Protein AF-A0A920FPD0-F1 (afdb_monomer)

Radius of gyration: 40.27 Å; Cα contacts (8 Å, |Δi|>4): 110; chains: 1; bounding box: 68×20×127 Å

Foldseek 3Di:
DPDWDWDQQDPDPPRIDTDDFDDLDQQRALADDDAPVPDGGSVRQDDPDPRSVVSNVSSVVRRVVSVVVRVVSVVCCCVVGVVVSVVVVVVVVVVVVVVVVVVVVVVVVVVVVVVVVVVVVVVVVVVVVVVVVVVVVVVVVVVD

Solvent-accessible surface area (backbone atoms only — not comparable to full-atom values): 8098 Å² total; per-residue (Å²): 139,62,70,67,50,77,43,80,65,60,98,50,98,78,43,62,48,76,50,67,57,80,73,84,47,46,74,66,23,22,59,86,56,92,57,93,73,78,51,62,20,51,64,59,58,47,72,90,41,77,67,32,34,56,46,33,48,56,24,49,53,44,29,50,52,54,51,50,52,50,50,50,54,50,50,50,46,44,56,68,45,53,50,47,38,50,52,51,50,53,52,53,49,52,53,50,52,51,52,49,49,54,51,53,51,51,53,49,51,52,50,50,52,50,51,51,50,50,52,53,51,52,55,48,50,52,53,50,51,53,52,60,60,47,56,59,56,58,50,59,59,71,76,102

Secondary structure (DSSP, 8-state):
---EEEEE-SSSTT-EEEEEPPP--GGGSSTT---SS---STTS---SSHHHHHHHHHHHHHHHHHHHHHHHHHHHHIIIIIIHHHHHHHHHHHHHHHHHHHHHHHHHHHHHHHHHHHHHHHHHHHHHHHHHHHHHHHHHHH--

Sequence (144 aa):
MQNSLEFHIGHNVHHRTKVSFNSVKAATLGIGIPNQSDFSSLADISVMDGQKAMDSMQIIDRAIEEVAANRGRMGAFQKNTLESNLNFLRIAHENVLSSESVIRDADMATEMANFTRNQILMDSSVAMLAQANQAPMAMLQLLQ

Mean predicted aligned error: 11.45 Å

Structure (mmCIF, N/CA/C/O backbone):
data_AF-A0A920FPD0-F1
#
_entry.id   AF-A0A920FPD0-F1
#
loop_
_atom_site.group_PDB
_atom_site.id
_atom_site.type_symbol
_atom_site.label_atom_id
_atom_site.label_alt_id
_atom_site.label_comp_id
_atom_site.label_asym_id
_atom_site.label_entity_id
_atom_site.label_seq_id
_atom_site.pdbx_PDB_ins_code
_atom_site.Cartn_x
_atom_site.Cartn_y
_atom_site.Cartn_z
_atom_site.occupancy
_atom_site.B_iso_or_equiv
_atom_site.auth_seq_id
_atom_site.auth_comp_id
_atom_site.auth_asym_id
_atom_site.auth_atom_id
_atom_site.pdbx_PDB_model_num
ATOM 1 N N . MET A 1 1 ? 2.145 -12.085 -17.330 1.00 45.81 1 MET A N 1
ATOM 2 C CA . MET A 1 1 ? 1.843 -11.261 -16.139 1.00 45.81 1 MET A CA 1
ATOM 3 C C . MET A 1 1 ? 2.374 -12.010 -14.930 1.00 45.81 1 MET A C 1
ATOM 5 O O . MET A 1 1 ? 1.888 -13.095 -14.646 1.00 45.81 1 MET A O 1
ATOM 9 N N . GLN A 1 2 ? 3.473 -11.538 -14.346 1.00 48.62 2 GLN A N 1
ATOM 10 C CA . GLN A 1 2 ? 4.311 -12.311 -13.425 1.00 48.62 2 GLN A CA 1
ATOM 11 C C . GLN A 1 2 ? 3.977 -11.900 -11.983 1.00 48.62 2 GLN A C 1
ATOM 13 O O . GLN A 1 2 ? 4.056 -10.721 -11.667 1.00 48.62 2 GLN A O 1
ATOM 18 N N . ASN A 1 3 ? 3.570 -12.867 -11.152 1.00 58.31 3 ASN A N 1
ATOM 19 C CA . ASN A 1 3 ? 3.306 -12.753 -9.708 1.00 58.31 3 ASN A CA 1
ATOM 20 C C . ASN A 1 3 ? 2.364 -11.609 -9.268 1.00 58.31 3 ASN A C 1
ATOM 22 O O . ASN A 1 3 ? 2.806 -10.519 -8.908 1.00 58.31 3 ASN A O 1
ATOM 26 N N . SER A 1 4 ? 1.049 -11.869 -9.225 1.00 69.56 4 SER A N 1
ATOM 27 C CA . SER A 1 4 ? 0.132 -10.983 -8.498 1.00 69.56 4 SER A CA 1
ATOM 28 C C . SER A 1 4 ? 0.308 -11.181 -6.994 1.00 69.56 4 SER A C 1
ATOM 30 O O . SER A 1 4 ? 0.166 -12.301 -6.503 1.00 69.56 4 SER A O 1
ATOM 32 N N . LEU A 1 5 ? 0.572 -10.103 -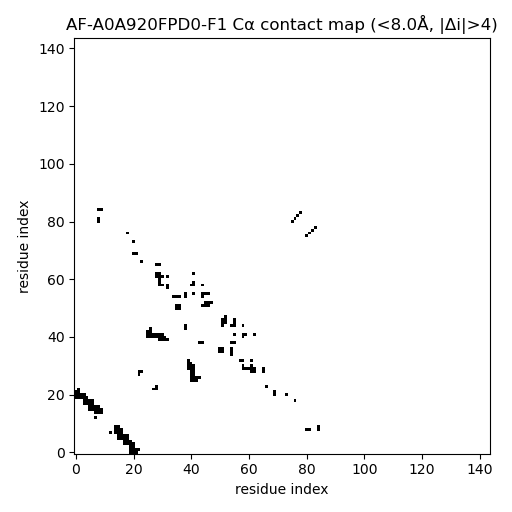6.268 1.00 73.50 5 LEU A N 1
ATOM 33 C CA . LEU A 1 5 ? 0.526 -10.091 -4.812 1.00 73.50 5 LEU A CA 1
ATOM 34 C C . LEU A 1 5 ? -0.926 -9.857 -4.384 1.00 73.50 5 LEU A C 1
ATOM 36 O O . LEU A 1 5 ? -1.579 -8.926 -4.865 1.00 73.50 5 LEU A O 1
ATOM 40 N N . GLU A 1 6 ? -1.440 -10.717 -3.508 1.00 78.31 6 GLU A N 1
ATOM 41 C CA . GLU A 1 6 ? -2.764 -10.549 -2.912 1.00 78.31 6 GLU A CA 1
ATOM 42 C C . GLU A 1 6 ? -2.632 -9.887 -1.542 1.00 78.31 6 GLU A C 1
ATOM 44 O O . GLU A 1 6 ? -1.904 -10.370 -0.677 1.00 78.31 6 GLU A O 1
ATOM 49 N N . PHE A 1 7 ? -3.363 -8.795 -1.338 1.00 74.62 7 PHE A N 1
ATOM 50 C CA . PHE A 1 7 ? -3.416 -8.082 -0.068 1.00 74.62 7 PHE A CA 1
ATOM 51 C C . PHE A 1 7 ? -4.811 -8.204 0.533 1.00 74.62 7 PHE A C 1
ATOM 53 O O . PHE A 1 7 ? -5.811 -7.996 -0.156 1.00 74.62 7 PHE A O 1
ATOM 60 N N . HIS A 1 8 ? -4.882 -8.515 1.825 1.00 75.31 8 HIS A N 1
ATOM 61 C CA . HIS A 1 8 ? -6.121 -8.447 2.591 1.00 75.31 8 HIS A CA 1
ATOM 62 C C . HIS A 1 8 ? -6.335 -7.006 3.058 1.00 75.31 8 HIS A C 1
ATOM 64 O O . HIS A 1 8 ? -5.491 -6.461 3.761 1.00 75.31 8 HIS A O 1
ATOM 70 N N . ILE A 1 9 ? -7.425 -6.376 2.624 1.00 71.00 9 ILE A N 1
ATOM 71 C CA . ILE A 1 9 ? -7.671 -4.937 2.815 1.00 71.00 9 ILE A CA 1
ATOM 72 C C . ILE A 1 9 ? -9.012 -4.681 3.504 1.00 71.00 9 ILE A C 1
ATOM 74 O O . ILE A 1 9 ? -9.703 -3.702 3.225 1.00 71.00 9 ILE A O 1
ATOM 78 N N . GLY A 1 10 ? -9.393 -5.548 4.439 1.00 69.19 10 GLY A N 1
ATOM 79 C CA . GLY A 1 10 ? -10.605 -5.369 5.227 1.00 69.19 10 GLY A CA 1
ATOM 80 C C . GLY A 1 10 ? -10.725 -6.373 6.364 1.00 69.19 10 GLY A C 1
ATOM 81 O O . GLY A 1 10 ? -9.870 -7.228 6.546 1.00 69.19 10 GLY A O 1
ATOM 82 N N . HIS A 1 11 ? -11.812 -6.255 7.122 1.00 64.19 11 HIS A N 1
ATOM 83 C CA . HIS A 1 11 ? -12.147 -7.135 8.246 1.00 64.19 11 HIS A CA 1
ATOM 84 C C . HIS A 1 11 ? -12.856 -8.434 7.810 1.00 64.19 11 HIS A C 1
ATOM 86 O O . HIS A 1 11 ? -13.066 -9.323 8.627 1.00 64.19 11 HIS A O 1
ATOM 92 N N . ASN A 1 12 ? -13.233 -8.550 6.529 1.00 66.94 12 ASN A N 1
ATOM 93 C CA . ASN A 1 12 ? -13.946 -9.704 5.977 1.00 66.94 12 ASN A CA 1
ATOM 94 C C . ASN A 1 12 ? -13.017 -10.566 5.122 1.00 66.94 12 ASN A C 1
ATOM 96 O O . ASN A 1 12 ? -12.347 -10.043 4.234 1.00 66.94 12 ASN A O 1
ATOM 100 N N . VAL A 1 13 ? -13.089 -11.894 5.292 1.00 65.94 13 VAL A N 1
ATOM 101 C CA . VAL A 1 13 ? -12.254 -12.930 4.634 1.00 65.94 13 VAL A CA 1
ATOM 102 C C . VAL A 1 13 ? -12.173 -12.799 3.101 1.00 65.94 13 VAL A C 1
ATOM 104 O O . VAL A 1 13 ? -11.185 -13.215 2.490 1.00 65.94 13 VAL A O 1
ATOM 107 N N . HIS A 1 14 ? -13.163 -12.167 2.469 1.00 70.62 14 HIS A N 1
ATOM 108 C CA . HIS A 1 14 ? -13.233 -11.982 1.018 1.00 70.62 14 HIS A CA 1
ATOM 109 C C . HIS A 1 14 ? -12.724 -10.627 0.509 1.00 70.62 14 HIS A C 1
ATOM 111 O O . HIS A 1 14 ? -12.603 -10.454 -0.702 1.00 70.62 14 HIS A O 1
ATOM 117 N N . HIS A 1 15 ? -12.386 -9.675 1.384 1.00 71.31 15 HIS A N 1
ATOM 118 C CA . HIS A 1 15 ? -11.923 -8.352 0.965 1.00 71.31 15 HIS A CA 1
ATOM 119 C C . HIS A 1 15 ? -10.421 -8.383 0.643 1.00 71.31 15 HIS A C 1
ATOM 121 O O . HIS A 1 15 ? -9.573 -7.918 1.406 1.00 71.31 15 HIS A O 1
ATOM 127 N N . ARG A 1 16 ? -10.092 -8.994 -0.497 1.00 74.75 16 ARG A N 1
ATOM 128 C CA . ARG A 1 16 ? -8.734 -9.068 -1.038 1.00 74.75 16 ARG A CA 1
ATOM 129 C C . ARG A 1 16 ? -8.618 -8.231 -2.301 1.00 74.75 16 ARG A C 1
ATOM 131 O O . ARG A 1 16 ? -9.487 -8.285 -3.164 1.00 74.75 16 ARG A O 1
ATOM 138 N N . THR A 1 17 ? -7.517 -7.506 -2.427 1.00 77.62 17 THR A N 1
ATOM 139 C CA . THR A 1 17 ? -7.136 -6.828 -3.666 1.00 77.62 17 THR A CA 1
ATOM 140 C C . THR A 1 17 ? -5.899 -7.493 -4.247 1.00 77.62 17 THR A C 1
ATOM 142 O O . THR A 1 17 ? -5.008 -7.920 -3.510 1.00 77.62 17 THR A O 1
ATOM 145 N N . LYS A 1 18 ? -5.852 -7.612 -5.573 1.00 80.62 18 LYS A N 1
ATOM 146 C CA . LYS A 1 18 ? -4.703 -8.169 -6.284 1.00 80.62 18 LYS A CA 1
ATOM 147 C C . LYS A 1 18 ? -3.994 -7.044 -7.007 1.00 80.62 18 LYS A C 1
ATOM 149 O O . LYS A 1 18 ? -4.626 -6.287 -7.739 1.00 80.62 18 LYS A O 1
ATOM 154 N N . VAL A 1 19 ? -2.680 -6.974 -6.848 1.00 81.81 19 VAL A N 1
ATOM 155 C CA . VAL A 1 19 ? -1.838 -6.065 -7.622 1.00 81.81 19 VAL A CA 1
ATOM 156 C C . VAL A 1 19 ? -0.735 -6.864 -8.296 1.00 81.81 19 VAL A C 1
ATOM 158 O O . VAL A 1 19 ? -0.094 -7.718 -7.687 1.00 81.81 19 VAL A O 1
ATOM 161 N N . SER A 1 20 ? -0.534 -6.616 -9.584 1.00 83.69 20 SER A N 1
ATOM 162 C CA . SER A 1 20 ? 0.568 -7.185 -10.353 1.00 83.69 20 SER A CA 1
ATOM 163 C C . SER A 1 20 ? 1.457 -6.060 -10.844 1.00 83.69 20 SER A C 1
ATOM 165 O O . SER A 1 20 ? 0.957 -5.078 -11.398 1.00 83.69 20 SER A O 1
ATOM 167 N N . PHE A 1 21 ? 2.763 -6.229 -10.686 1.00 81.44 21 PHE A N 1
ATOM 168 C CA . PHE A 1 21 ? 3.744 -5.299 -11.224 1.00 81.44 21 PHE A CA 1
ATOM 169 C C . PHE A 1 21 ? 4.378 -5.888 -12.473 1.00 81.44 21 PHE A C 1
ATOM 171 O O . PHE A 1 21 ? 4.609 -7.096 -12.573 1.00 81.44 21 PHE A O 1
ATOM 178 N N . ASN A 1 22 ? 4.647 -5.025 -13.445 1.00 84.25 22 ASN A N 1
ATOM 179 C CA . ASN A 1 22 ? 5.393 -5.432 -14.622 1.00 84.25 22 ASN A CA 1
ATOM 180 C C . ASN A 1 22 ? 6.847 -5.713 -14.218 1.00 84.25 22 ASN A C 1
ATOM 182 O O . ASN A 1 22 ? 7.360 -5.149 -13.249 1.00 84.25 22 ASN A O 1
ATOM 186 N N . SER A 1 23 ? 7.513 -6.600 -14.959 1.00 85.88 23 SER A N 1
ATOM 187 C CA . SER A 1 23 ? 8.931 -6.865 -14.729 1.00 85.88 23 SER A CA 1
ATOM 188 C C . SER A 1 23 ? 9.760 -5.623 -15.057 1.00 85.88 23 SER A C 1
ATOM 190 O O . SER A 1 23 ? 9.515 -4.963 -16.062 1.00 85.88 23 SER A O 1
ATOM 192 N N . VAL A 1 24 ? 10.748 -5.327 -14.214 1.00 88.31 24 VAL A N 1
ATOM 193 C CA . VAL A 1 24 ? 11.701 -4.216 -14.392 1.00 88.31 24 VAL A CA 1
ATOM 194 C C . VAL A 1 24 ? 13.101 -4.721 -14.753 1.00 88.31 24 VAL A C 1
ATOM 196 O O . VAL A 1 24 ? 14.102 -4.060 -14.496 1.00 88.31 24 VAL A O 1
ATOM 199 N N . LYS A 1 25 ? 13.194 -5.935 -15.306 1.00 91.62 25 LYS A N 1
ATOM 200 C CA . LYS A 1 25 ? 14.459 -6.476 -15.811 1.00 91.62 25 LYS A CA 1
ATOM 201 C C . LYS A 1 25 ? 14.843 -5.738 -17.091 1.00 91.62 25 LYS A C 1
ATOM 203 O O . LYS A 1 25 ? 13.971 -5.426 -17.895 1.00 91.62 25 LYS A O 1
ATOM 208 N N . ALA A 1 26 ? 16.141 -5.540 -17.321 1.00 89.12 26 ALA A N 1
ATOM 209 C CA . ALA A 1 26 ? 16.625 -4.868 -18.531 1.00 89.12 26 ALA A CA 1
ATOM 210 C C . ALA A 1 26 ? 16.107 -5.537 -19.823 1.00 89.12 26 ALA A C 1
ATOM 212 O O . ALA A 1 26 ? 15.681 -4.853 -20.741 1.00 89.12 26 ALA A O 1
ATOM 213 N N . ALA A 1 27 ? 16.013 -6.870 -19.847 1.00 90.06 27 ALA A N 1
ATOM 214 C CA . ALA A 1 27 ? 15.497 -7.625 -20.994 1.00 90.06 27 ALA A CA 1
ATOM 215 C C . ALA A 1 27 ? 13.995 -7.414 -21.291 1.00 90.06 27 ALA A C 1
ATOM 217 O O . ALA A 1 27 ? 13.517 -7.806 -22.349 1.00 90.06 27 ALA A O 1
ATOM 218 N N . THR A 1 28 ? 13.225 -6.855 -20.353 1.00 89.50 28 THR A N 1
ATOM 219 C CA . THR A 1 28 ? 11.772 -6.646 -20.498 1.00 89.50 28 THR A CA 1
ATOM 220 C C . THR A 1 28 ? 11.382 -5.173 -20.567 1.00 89.50 28 THR A C 1
ATOM 222 O O . THR A 1 28 ? 10.192 -4.877 -20.607 1.00 89.50 28 THR A O 1
ATOM 225 N N . LEU A 1 29 ? 12.361 -4.268 -20.520 1.00 91.19 29 LEU A N 1
ATOM 226 C CA . LEU A 1 29 ? 12.159 -2.824 -20.556 1.00 91.19 29 LEU A CA 1
ATOM 227 C C . LEU A 1 29 ? 12.608 -2.258 -21.899 1.00 91.19 29 LEU A C 1
ATOM 229 O O . LEU A 1 29 ? 13.577 -2.744 -22.486 1.00 91.19 29 LEU A O 1
ATOM 233 N N . GLY A 1 30 ? 11.928 -1.203 -22.351 1.00 88.31 30 GLY A N 1
ATOM 234 C CA . GLY A 1 30 ? 12.317 -0.500 -23.577 1.00 88.31 30 GLY A CA 1
ATOM 235 C C . GLY A 1 30 ? 12.061 -1.306 -24.855 1.00 88.31 30 GLY A C 1
ATOM 236 O O . GLY A 1 30 ? 12.748 -1.114 -25.853 1.00 88.31 30 GLY A O 1
ATOM 237 N N . ILE A 1 31 ? 11.100 -2.235 -24.816 1.00 88.62 31 ILE A N 1
ATOM 238 C CA . ILE A 1 31 ? 10.778 -3.128 -25.934 1.00 88.62 31 ILE A CA 1
ATOM 239 C C . ILE A 1 31 ? 9.931 -2.426 -27.003 1.00 88.62 31 ILE A C 1
ATOM 241 O O . ILE A 1 31 ? 9.092 -1.578 -26.697 1.00 88.62 31 ILE A O 1
ATOM 245 N N . GLY A 1 32 ? 10.098 -2.834 -28.264 1.00 84.38 32 GLY A N 1
ATOM 246 C CA . GLY A 1 32 ? 9.247 -2.380 -29.371 1.00 84.38 32 GLY A CA 1
ATOM 247 C C . GLY A 1 32 ? 9.561 -0.977 -29.898 1.00 84.38 32 GLY A C 1
ATOM 248 O O . GLY A 1 32 ? 8.723 -0.390 -30.580 1.00 84.38 32 GLY A O 1
ATOM 249 N N . ILE A 1 33 ? 10.750 -0.445 -29.601 1.00 87.25 33 ILE A N 1
ATOM 250 C CA . ILE A 1 33 ? 11.245 0.800 -30.194 1.00 87.25 33 ILE A CA 1
ATOM 251 C C . ILE A 1 33 ? 11.896 0.478 -31.547 1.00 87.25 33 ILE A C 1
ATOM 253 O O . ILE A 1 33 ? 12.887 -0.256 -31.570 1.00 87.25 33 ILE A O 1
ATOM 257 N N . PRO A 1 34 ? 11.379 1.001 -32.675 1.00 85.12 34 PRO A N 1
ATOM 258 C CA . PRO A 1 34 ? 12.031 0.837 -33.967 1.00 85.12 34 PRO A CA 1
ATOM 259 C C . PRO A 1 34 ? 13.360 1.598 -33.963 1.00 85.12 34 PRO A C 1
ATOM 261 O O . 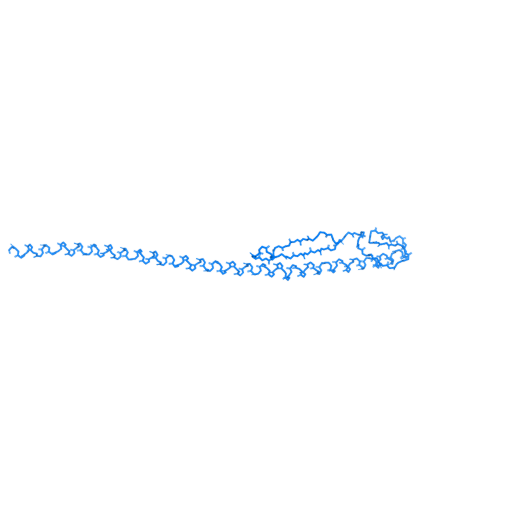PRO A 1 34 ? 13.384 2.808 -33.763 1.00 85.12 34 PRO A O 1
ATOM 264 N N . ASN A 1 35 ? 14.459 0.883 -34.180 1.00 85.88 35 ASN A N 1
ATOM 265 C CA . ASN A 1 35 ? 15.812 1.428 -34.181 1.00 85.88 35 ASN A CA 1
ATOM 266 C C . ASN A 1 35 ? 16.636 0.821 -35.327 1.00 85.88 35 ASN A C 1
ATOM 268 O O . ASN A 1 35 ? 16.232 -0.179 -35.917 1.00 85.88 35 ASN A O 1
ATOM 272 N N . GLN A 1 36 ? 17.764 1.445 -35.669 1.00 86.25 36 GLN A N 1
ATOM 273 C CA . GLN A 1 36 ? 18.622 1.014 -36.785 1.00 86.25 36 GLN A CA 1
ATOM 274 C C . GLN A 1 36 ? 19.701 0.012 -36.344 1.00 86.25 36 GLN A C 1
ATOM 276 O O . GLN A 1 36 ? 20.389 -0.567 -37.180 1.00 86.25 36 GLN A O 1
ATOM 281 N N . SER A 1 37 ? 19.861 -0.176 -35.032 1.00 85.75 37 SER A N 1
ATOM 282 C CA . SER A 1 37 ? 20.915 -0.978 -34.406 1.00 85.75 37 SER A CA 1
ATOM 283 C C . SER A 1 37 ? 20.479 -2.388 -33.985 1.00 85.75 37 SER A C 1
ATOM 285 O O . SER A 1 37 ? 21.269 -3.076 -33.334 1.00 85.75 37 SER A O 1
ATOM 287 N N . ASP A 1 38 ? 19.259 -2.803 -34.347 1.00 87.19 38 ASP A N 1
ATOM 288 C CA . ASP A 1 38 ? 18.616 -4.085 -34.008 1.00 87.19 38 ASP A CA 1
ATOM 289 C C . ASP A 1 38 ? 18.516 -4.380 -32.498 1.00 87.19 38 ASP A C 1
ATOM 291 O O . ASP A 1 38 ? 18.467 -5.530 -32.053 1.00 87.19 38 ASP A O 1
ATOM 295 N N . PHE A 1 39 ? 18.455 -3.338 -31.672 1.00 90.75 39 PHE A N 1
ATOM 296 C CA . PHE A 1 39 ? 18.268 -3.487 -30.234 1.00 90.75 39 PHE A CA 1
ATOM 297 C C . PHE A 1 39 ? 16.832 -3.906 -29.917 1.00 90.75 39 PHE A C 1
ATOM 299 O O . PHE A 1 39 ? 15.871 -3.271 -30.349 1.00 90.75 39 PHE A O 1
ATOM 306 N N . SER A 1 40 ? 16.679 -4.974 -29.136 1.00 88.81 40 SER A N 1
ATOM 307 C CA . SER A 1 40 ? 15.361 -5.498 -28.762 1.00 88.81 40 SER A CA 1
ATOM 308 C C . SER A 1 40 ? 14.898 -5.011 -27.388 1.00 88.81 40 SER A C 1
ATOM 310 O O . SER A 1 40 ? 13.695 -4.944 -27.130 1.00 88.81 40 SER A O 1
ATOM 312 N N . SER A 1 41 ? 15.840 -4.686 -26.500 1.00 91.38 41 SER A N 1
ATOM 313 C CA . SER A 1 41 ? 15.570 -4.312 -25.113 1.00 91.38 41 SER A CA 1
ATOM 314 C C . SER A 1 41 ? 16.677 -3.439 -24.518 1.00 91.38 41 SER A C 1
ATOM 316 O O . SER A 1 41 ? 17.755 -3.291 -25.096 1.00 91.38 41 SER A O 1
ATOM 318 N N . LEU A 1 42 ? 16.450 -2.934 -23.300 1.00 90.81 42 LEU A N 1
ATOM 319 C CA . LEU A 1 42 ? 17.471 -2.226 -22.522 1.00 90.81 42 LEU A CA 1
ATOM 320 C C . LEU A 1 42 ? 18.718 -3.088 -22.233 1.00 90.81 42 LEU A C 1
ATOM 322 O O . LEU A 1 42 ? 19.771 -2.542 -21.923 1.00 90.81 42 LEU A O 1
ATOM 326 N N . ALA A 1 43 ? 18.632 -4.419 -22.320 1.00 91.94 43 ALA A N 1
ATOM 327 C CA . ALA A 1 43 ? 19.788 -5.295 -22.111 1.00 91.94 43 ALA A CA 1
ATOM 328 C C . ALA A 1 43 ? 20.796 -5.273 -23.274 1.00 91.94 43 ALA A C 1
ATOM 330 O O . ALA A 1 43 ? 21.960 -5.604 -23.060 1.00 91.94 43 ALA A O 1
ATOM 331 N N . ASP A 1 44 ? 20.360 -4.875 -24.472 1.00 89.94 44 ASP A N 1
ATOM 332 C CA . ASP A 1 44 ? 21.136 -5.017 -25.712 1.00 89.94 44 ASP A CA 1
ATOM 333 C C . ASP A 1 44 ? 21.827 -3.713 -26.144 1.00 89.94 44 ASP A C 1
ATOM 335 O O . ASP A 1 44 ? 22.513 -3.675 -27.166 1.00 89.94 44 ASP A O 1
ATOM 339 N N . ILE A 1 45 ? 21.637 -2.632 -25.380 1.00 90.69 45 ILE A N 1
ATOM 340 C CA . ILE A 1 45 ? 22.102 -1.292 -25.742 1.00 90.69 45 ILE A CA 1
ATOM 341 C C . ILE A 1 45 ? 23.629 -1.209 -25.822 1.00 90.69 45 ILE A C 1
ATOM 343 O O . ILE A 1 45 ? 24.367 -1.849 -25.070 1.00 90.69 45 ILE A O 1
ATOM 347 N N . SER A 1 46 ? 24.118 -0.353 -26.715 1.00 92.06 46 SER A N 1
ATOM 348 C CA . SER A 1 46 ? 25.545 -0.093 -26.878 1.00 92.06 46 SER A CA 1
ATOM 349 C C . SER A 1 46 ? 25.786 1.357 -27.271 1.00 92.06 46 SER A C 1
ATOM 351 O O . SER A 1 46 ? 25.053 1.934 -28.064 1.00 92.06 46 SER A O 1
ATOM 353 N N . VAL A 1 47 ? 26.855 1.942 -26.737 1.00 92.56 47 VAL A N 1
ATOM 354 C CA . VAL A 1 47 ? 27.254 3.341 -26.981 1.00 92.56 47 VAL A CA 1
ATOM 355 C C . VAL A 1 47 ? 28.571 3.442 -27.755 1.00 92.56 47 VAL A C 1
ATOM 357 O O . VAL A 1 47 ? 29.236 4.470 -27.737 1.00 92.56 47 VAL A O 1
ATOM 360 N N . MET A 1 48 ? 28.974 2.355 -28.418 1.00 92.00 48 MET A N 1
ATOM 361 C CA . MET A 1 48 ? 30.253 2.271 -29.136 1.00 92.00 48 MET A CA 1
ATOM 362 C C . MET A 1 48 ? 30.258 3.000 -30.490 1.00 92.00 48 MET A C 1
ATOM 364 O O . MET A 1 48 ? 31.324 3.212 -31.056 1.00 92.00 48 MET A O 1
ATOM 368 N N . ASP A 1 49 ? 29.088 3.377 -31.003 1.00 92.69 49 ASP A N 1
ATOM 369 C CA . ASP A 1 49 ? 28.900 4.090 -32.270 1.00 92.69 49 ASP A CA 1
ATOM 370 C C . ASP A 1 49 ? 27.890 5.231 -32.059 1.00 92.69 49 ASP A C 1
ATOM 372 O O . ASP A 1 49 ? 27.009 5.118 -31.204 1.00 92.69 49 ASP A O 1
ATOM 376 N N . GLY A 1 50 ? 27.994 6.319 -32.827 1.00 90.81 50 GLY A N 1
ATOM 377 C CA . GLY A 1 50 ? 27.060 7.445 -32.754 1.00 90.81 50 GLY A CA 1
ATOM 378 C C . GLY A 1 50 ? 25.605 7.051 -33.038 1.00 90.81 50 GLY A C 1
ATOM 379 O O . GLY A 1 50 ? 24.709 7.492 -32.319 1.00 90.81 50 GLY A O 1
ATOM 380 N N . GLN A 1 51 ? 25.359 6.171 -34.014 1.00 91.81 51 GLN A N 1
ATOM 381 C CA . GLN A 1 51 ? 24.011 5.669 -34.303 1.00 91.81 51 GLN A CA 1
ATOM 382 C C . GLN A 1 51 ? 23.501 4.772 -33.169 1.00 91.81 51 GLN A C 1
ATOM 384 O O . GLN A 1 51 ? 22.372 4.932 -32.706 1.00 91.81 51 GLN A O 1
ATOM 389 N N . LYS A 1 52 ? 24.362 3.886 -32.654 1.00 92.12 52 LYS A N 1
ATOM 390 C CA . LYS A 1 52 ? 24.033 3.009 -31.519 1.00 92.12 52 LYS A CA 1
ATOM 391 C C . LYS A 1 52 ? 23.738 3.806 -30.247 1.00 92.12 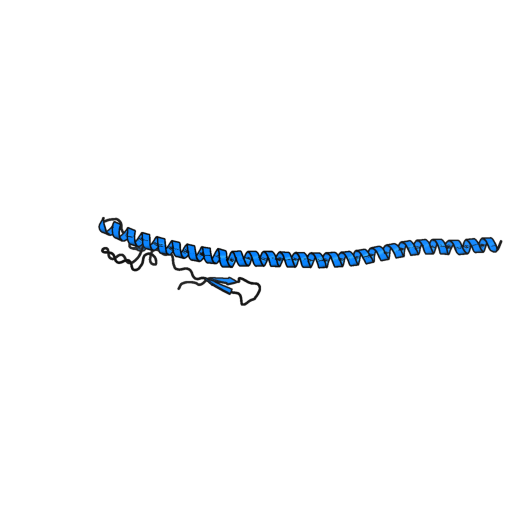52 LYS A C 1
ATOM 393 O O . LYS A 1 52 ? 22.833 3.448 -29.496 1.00 92.12 52 LYS A O 1
ATOM 398 N N . ALA A 1 53 ? 24.445 4.911 -30.022 1.00 93.38 53 ALA A N 1
ATOM 399 C CA . ALA A 1 53 ? 24.179 5.808 -28.907 1.00 93.38 53 ALA A CA 1
ATOM 400 C C . ALA A 1 53 ? 22.794 6.465 -29.026 1.00 93.38 53 ALA A C 1
ATOM 402 O O . ALA A 1 53 ? 22.044 6.445 -28.053 1.00 93.38 53 ALA A O 1
ATOM 403 N N . MET A 1 54 ? 22.419 6.978 -30.206 1.00 92.69 54 MET A N 1
ATOM 404 C CA . MET A 1 54 ? 21.089 7.567 -30.430 1.00 92.69 54 MET A CA 1
ATOM 405 C C . MET A 1 54 ? 19.961 6.552 -30.211 1.00 92.69 54 MET A C 1
ATOM 407 O O . MET A 1 54 ? 19.002 6.845 -29.498 1.00 92.69 54 MET A O 1
ATOM 411 N N . ASP A 1 55 ? 20.109 5.345 -30.755 1.00 92.50 55 ASP A N 1
ATOM 412 C CA . ASP A 1 55 ? 19.132 4.265 -30.591 1.00 92.50 55 ASP A CA 1
ATOM 413 C C . ASP A 1 55 ? 19.024 3.817 -29.119 1.00 92.50 55 ASP A C 1
ATOM 415 O O . ASP A 1 55 ? 17.931 3.582 -28.600 1.00 92.50 55 ASP A O 1
ATOM 419 N N . SER A 1 56 ? 20.155 3.768 -28.408 1.00 94.06 56 SER A N 1
ATOM 420 C CA . SER A 1 56 ? 20.192 3.458 -26.974 1.00 94.06 56 SER A CA 1
ATOM 421 C C . SER A 1 56 ? 19.452 4.503 -26.141 1.00 94.06 56 SER A C 1
ATOM 423 O O . SER A 1 56 ? 18.744 4.130 -25.208 1.00 94.06 56 SER A O 1
ATOM 425 N N . MET A 1 57 ? 19.568 5.797 -26.471 1.00 93.56 57 MET A N 1
ATOM 426 C CA . MET A 1 57 ? 18.824 6.849 -25.765 1.00 93.56 57 MET A CA 1
ATOM 427 C C . MET A 1 57 ? 17.313 6.644 -25.886 1.00 93.56 57 MET A C 1
ATOM 429 O O . MET A 1 57 ? 16.617 6.716 -24.880 1.00 93.56 57 MET A O 1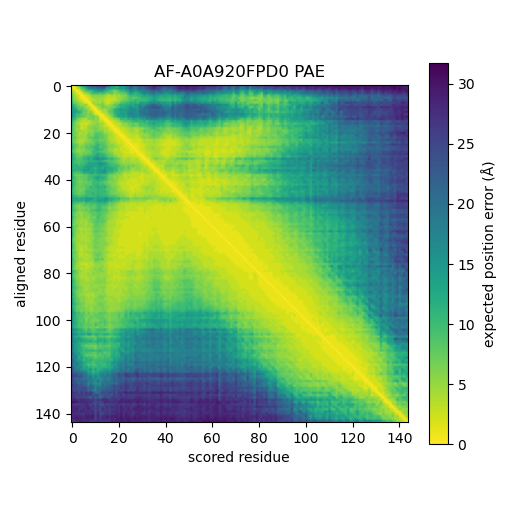
ATOM 433 N N . GLN A 1 58 ? 16.809 6.306 -27.078 1.00 93.44 58 GLN A N 1
ATOM 434 C CA . GLN A 1 58 ? 15.374 6.072 -27.280 1.00 93.44 58 GLN A CA 1
ATOM 435 C C . GLN A 1 58 ? 14.852 4.895 -26.441 1.00 93.44 58 GLN A C 1
ATOM 437 O O . GLN A 1 58 ? 13.775 4.969 -25.848 1.00 93.44 58 GLN A O 1
ATOM 442 N N . ILE A 1 59 ? 15.628 3.811 -26.356 1.00 94.06 59 ILE A N 1
ATOM 443 C CA . ILE A 1 59 ? 15.289 2.647 -25.524 1.00 94.06 59 ILE A CA 1
ATOM 444 C C . ILE A 1 59 ? 15.339 2.999 -24.034 1.00 94.06 59 ILE A C 1
ATOM 446 O O . ILE A 1 59 ? 14.470 2.567 -23.273 1.00 94.06 59 ILE A O 1
ATOM 450 N N . ILE A 1 60 ? 16.325 3.796 -23.611 1.00 93.88 60 ILE A N 1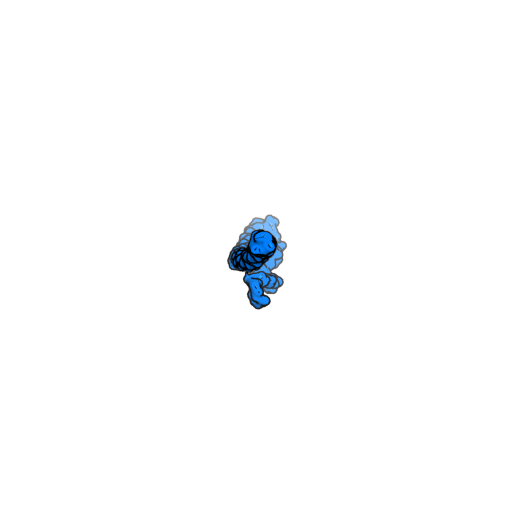
ATOM 451 C CA . ILE A 1 60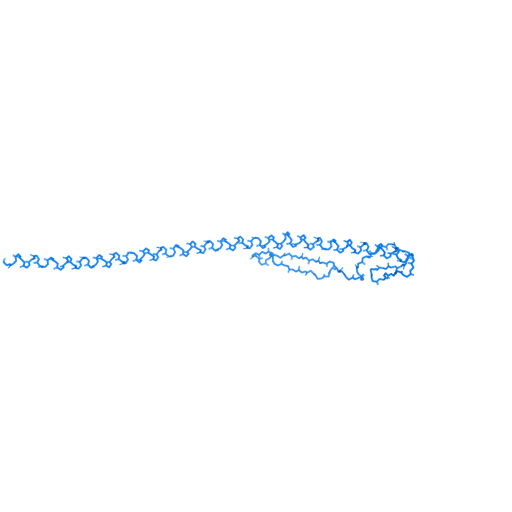 ? 16.441 4.278 -22.230 1.00 93.88 60 ILE A CA 1
ATOM 452 C C . ILE A 1 60 ? 15.243 5.155 -21.862 1.00 93.88 60 ILE A C 1
ATOM 454 O O . ILE A 1 60 ? 14.632 4.910 -20.822 1.00 93.88 60 ILE A O 1
ATOM 458 N N . ASP A 1 61 ? 14.866 6.118 -22.704 1.00 94.50 61 ASP A N 1
ATOM 459 C CA . ASP A 1 61 ? 13.712 6.992 -22.464 1.00 94.50 61 ASP A CA 1
ATOM 460 C C . ASP A 1 61 ? 12.438 6.165 -22.290 1.00 94.50 61 ASP A C 1
ATOM 462 O O . ASP A 1 61 ? 11.701 6.323 -21.311 1.00 94.50 61 ASP A O 1
ATOM 466 N N . ARG A 1 62 ? 12.237 5.179 -23.170 1.00 93.38 62 ARG A N 1
ATOM 467 C CA . ARG A 1 62 ? 11.110 4.257 -23.057 1.00 93.38 62 ARG A CA 1
ATOM 468 C C . ARG A 1 62 ? 11.135 3.452 -21.758 1.00 93.38 62 ARG A C 1
ATOM 470 O O . ARG A 1 62 ? 10.109 3.313 -21.090 1.00 93.38 62 ARG A O 1
ATOM 477 N N . ALA A 1 63 ? 12.292 2.912 -21.387 1.00 94.12 63 ALA A N 1
ATOM 478 C CA . ALA A 1 63 ? 12.444 2.164 -20.146 1.00 94.12 63 ALA A CA 1
ATOM 479 C C . ALA A 1 63 ? 12.167 3.042 -18.911 1.00 94.12 63 ALA A C 1
ATOM 481 O O . ALA A 1 63 ? 11.548 2.577 -17.950 1.00 94.12 63 ALA A O 1
ATOM 482 N N . ILE A 1 64 ? 12.578 4.315 -18.938 1.00 94.50 64 ILE A N 1
ATOM 483 C CA . ILE A 1 64 ? 12.296 5.290 -17.877 1.00 94.50 64 ILE A CA 1
ATOM 484 C C . ILE A 1 64 ? 10.789 5.515 -17.750 1.00 94.50 64 ILE A C 1
ATOM 486 O O . ILE A 1 64 ? 10.269 5.446 -16.634 1.00 94.50 64 ILE A O 1
ATOM 490 N N . GLU A 1 65 ? 10.075 5.726 -18.857 1.00 93.94 65 GLU A N 1
ATOM 491 C CA . GLU A 1 65 ? 8.614 5.872 -18.852 1.00 93.94 65 GLU A CA 1
ATOM 492 C C . GLU A 1 65 ? 7.915 4.641 -18.263 1.00 93.94 65 GLU A C 1
ATOM 494 O O . GLU A 1 65 ? 7.018 4.766 -17.426 1.00 93.94 65 GLU A O 1
ATOM 499 N N . GLU A 1 66 ? 8.340 3.438 -18.654 1.00 93.12 66 GLU A N 1
ATOM 500 C CA . GLU A 1 66 ? 7.768 2.181 -18.162 1.00 93.12 66 GLU A CA 1
ATOM 501 C C . GLU A 1 66 ? 7.982 2.008 -16.652 1.00 93.12 66 GLU A C 1
ATOM 503 O O . GLU A 1 66 ? 7.051 1.644 -15.919 1.00 93.12 66 GLU A O 1
ATOM 508 N N . VAL A 1 67 ? 9.183 2.327 -16.159 1.00 93.75 67 VAL A N 1
ATOM 509 C CA . VAL A 1 67 ? 9.498 2.308 -14.725 1.00 93.75 67 VAL A CA 1
ATOM 510 C C . VAL A 1 67 ? 8.711 3.383 -13.978 1.00 93.75 67 VAL A C 1
ATOM 512 O O . VAL A 1 67 ? 8.158 3.096 -12.912 1.00 93.75 67 VAL A O 1
ATOM 515 N N . ALA A 1 68 ? 8.618 4.598 -14.517 1.00 94.56 68 ALA A N 1
ATOM 516 C CA . ALA A 1 68 ? 7.858 5.693 -13.922 1.00 94.56 68 ALA A CA 1
ATOM 517 C C . ALA A 1 68 ? 6.366 5.345 -13.823 1.00 94.56 68 ALA A C 1
ATOM 519 O O . ALA A 1 68 ? 5.764 5.506 -12.760 1.00 94.56 68 ALA A O 1
ATOM 520 N N . ALA A 1 69 ? 5.787 4.765 -14.876 1.00 92.81 69 ALA A N 1
ATOM 521 C CA . ALA A 1 69 ? 4.412 4.279 -14.874 1.00 92.81 69 ALA A CA 1
ATOM 522 C C . ALA A 1 69 ? 4.204 3.160 -13.841 1.00 92.81 69 ALA A C 1
ATOM 524 O O . ALA A 1 69 ? 3.200 3.150 -13.124 1.00 92.81 69 ALA A O 1
ATOM 525 N N . ASN A 1 70 ? 5.156 2.228 -13.714 1.00 91.44 70 ASN A N 1
ATOM 526 C CA . ASN A 1 70 ? 5.087 1.185 -12.694 1.00 91.44 70 ASN A CA 1
ATOM 527 C C . ASN A 1 70 ? 5.143 1.767 -11.270 1.00 91.44 70 ASN A C 1
ATOM 529 O O . ASN A 1 70 ? 4.325 1.390 -10.431 1.00 91.44 70 ASN A O 1
ATOM 533 N N . ARG A 1 71 ? 6.030 2.739 -11.010 1.00 92.81 71 ARG A N 1
ATOM 534 C CA . ARG A 1 71 ? 6.091 3.465 -9.727 1.00 92.81 71 ARG A CA 1
ATOM 535 C C . ARG A 1 71 ? 4.801 4.234 -9.444 1.00 92.81 71 ARG A C 1
ATOM 537 O O . ARG A 1 71 ? 4.316 4.196 -8.319 1.00 92.81 71 ARG A O 1
ATOM 544 N N . GLY A 1 72 ? 4.214 4.872 -10.456 1.00 93.44 72 GLY A N 1
ATOM 545 C CA . GLY A 1 72 ? 2.925 5.554 -10.339 1.00 93.44 72 GLY A CA 1
ATOM 546 C C . GLY A 1 72 ? 1.800 4.599 -9.935 1.00 93.44 72 GLY A C 1
ATOM 547 O O . GLY A 1 72 ? 1.051 4.887 -9.004 1.00 93.44 72 GLY A O 1
ATOM 548 N N . ARG A 1 73 ? 1.731 3.416 -10.562 1.00 90.56 73 ARG A N 1
ATOM 549 C CA . ARG A 1 73 ? 0.774 2.360 -10.185 1.00 90.56 73 ARG A CA 1
ATOM 550 C C . ARG A 1 73 ? 0.993 1.854 -8.758 1.00 90.56 73 ARG A C 1
ATOM 552 O O . ARG A 1 73 ? 0.021 1.699 -8.023 1.00 90.56 73 ARG A O 1
ATOM 559 N N . MET A 1 74 ? 2.247 1.639 -8.352 1.00 89.69 74 MET A N 1
ATOM 560 C CA . MET A 1 74 ? 2.593 1.266 -6.973 1.00 89.69 74 MET A CA 1
ATOM 561 C C . MET A 1 74 ? 2.145 2.331 -5.966 1.00 89.69 74 MET A C 1
ATOM 563 O O . MET A 1 74 ? 1.477 2.001 -4.988 1.00 89.69 74 MET A O 1
ATOM 567 N N . GLY A 1 75 ? 2.460 3.603 -6.225 1.00 92.06 75 GLY A N 1
ATOM 568 C CA . GLY A 1 75 ? 2.088 4.715 -5.350 1.00 92.06 75 GLY A CA 1
ATOM 569 C C . GLY A 1 75 ? 0.575 4.901 -5.247 1.00 92.06 75 GLY A C 1
ATOM 570 O O . GLY A 1 75 ? 0.047 5.086 -4.154 1.00 92.06 75 GLY A O 1
ATOM 571 N N . ALA A 1 76 ? -0.147 4.771 -6.364 1.00 90.75 76 ALA A N 1
ATOM 572 C CA . ALA A 1 76 ? -1.606 4.814 -6.370 1.00 90.75 76 ALA A CA 1
ATOM 573 C C . ALA A 1 76 ? -2.214 3.673 -5.542 1.00 90.75 76 ALA A C 1
ATOM 575 O O . ALA A 1 76 ? -3.138 3.904 -4.766 1.00 90.75 76 ALA A O 1
ATOM 576 N N . PHE A 1 77 ? -1.684 2.453 -5.669 1.00 89.06 77 PHE A N 1
ATOM 577 C CA . PHE A 1 77 ? -2.127 1.319 -4.863 1.00 89.06 77 PHE A CA 1
ATOM 578 C C . PHE A 1 77 ? -1.873 1.553 -3.369 1.00 89.06 77 PHE A C 1
ATOM 580 O O . PHE A 1 77 ? -2.793 1.406 -2.565 1.00 89.06 77 PHE A O 1
ATOM 587 N N . GLN A 1 78 ? -0.662 1.977 -2.999 1.00 89.19 78 GLN A N 1
ATOM 588 C CA . GLN A 1 78 ? -0.300 2.274 -1.614 1.00 89.19 78 GLN A CA 1
ATOM 589 C C . GLN A 1 78 ? -1.228 3.330 -1.002 1.00 89.19 78 GLN A C 1
ATOM 591 O O . GLN A 1 78 ? -1.858 3.065 0.020 1.00 89.19 78 GLN A O 1
ATOM 596 N N . LYS A 1 79 ? -1.375 4.482 -1.661 1.00 90.56 79 LYS A N 1
ATOM 597 C CA . LYS A 1 79 ? -2.183 5.598 -1.162 1.00 90.56 79 LYS A CA 1
ATOM 598 C C . LYS A 1 79 ? -3.673 5.263 -1.099 1.00 90.56 79 LYS A C 1
ATOM 600 O O . LYS A 1 79 ? -4.330 5.467 -0.085 1.00 90.56 79 LYS A O 1
ATOM 605 N N . ASN A 1 80 ? -4.233 4.741 -2.187 1.00 86.75 80 ASN A N 1
ATOM 606 C CA . ASN A 1 80 ? -5.683 4.557 -2.265 1.00 86.75 80 ASN A CA 1
ATOM 607 C C . ASN A 1 80 ? -6.157 3.327 -1.494 1.00 86.75 80 ASN A C 1
ATOM 609 O O . ASN A 1 80 ? -7.307 3.282 -1.073 1.00 86.75 80 ASN A O 1
ATOM 613 N N . THR A 1 81 ? -5.287 2.333 -1.322 1.00 86.06 81 THR A N 1
ATOM 614 C CA . THR A 1 81 ? -5.679 1.048 -0.746 1.00 86.06 81 THR A CA 1
ATOM 615 C C . THR A 1 81 ? -5.085 0.856 0.639 1.00 86.06 81 THR A C 1
ATOM 617 O O . THR A 1 81 ? -5.833 0.716 1.602 1.00 86.06 81 THR A O 1
ATOM 620 N N . LEU A 1 82 ? -3.754 0.852 0.761 1.00 87.12 82 LEU A N 1
ATOM 621 C CA . LEU A 1 82 ? -3.093 0.525 2.027 1.00 87.12 82 LEU A CA 1
ATOM 622 C C . LEU A 1 82 ? -3.284 1.638 3.060 1.00 87.12 82 LEU A C 1
ATOM 624 O O . LEU A 1 82 ? -3.672 1.351 4.187 1.00 87.12 82 LEU A O 1
ATOM 628 N N . GLU A 1 83 ? -3.083 2.902 2.680 1.00 88.56 83 GLU A N 1
ATOM 629 C CA . GLU A 1 83 ? -3.281 4.034 3.599 1.00 88.56 83 GLU A CA 1
ATOM 630 C C . GLU A 1 83 ? -4.759 4.219 3.967 1.00 88.56 83 GLU A C 1
ATOM 632 O O . GLU A 1 83 ? -5.080 4.465 5.130 1.00 88.56 83 GLU A O 1
ATOM 637 N N . SER A 1 84 ? -5.675 4.037 3.007 1.00 87.50 84 SER A N 1
ATOM 638 C CA . SER A 1 84 ? -7.120 4.075 3.278 1.00 87.50 84 SER A CA 1
ATOM 639 C C . SER A 1 84 ? -7.541 2.973 4.254 1.00 87.50 84 SER A C 1
ATOM 641 O O . SER A 1 84 ? -8.226 3.246 5.243 1.00 87.50 84 SER A O 1
ATOM 643 N N . ASN A 1 85 ? -7.075 1.740 4.030 1.00 85.56 85 ASN A N 1
ATOM 644 C CA . ASN A 1 85 ? -7.351 0.622 4.922 1.00 85.56 85 ASN A CA 1
ATOM 645 C C . ASN A 1 85 ? -6.745 0.839 6.316 1.00 85.56 85 ASN A C 1
ATOM 647 O O . ASN A 1 85 ? -7.425 0.618 7.314 1.00 85.56 85 ASN A O 1
ATOM 651 N N . LEU A 1 86 ? -5.510 1.339 6.395 1.00 88.00 86 LEU A N 1
ATOM 652 C CA . LEU A 1 86 ? -4.870 1.680 7.662 1.00 88.00 86 LEU A CA 1
ATOM 653 C C . LEU A 1 86 ? -5.685 2.719 8.441 1.00 88.00 86 LEU A C 1
ATOM 655 O O . LEU A 1 86 ? -5.903 2.559 9.641 1.00 88.00 86 LEU A O 1
ATOM 659 N N . ASN A 1 87 ? -6.175 3.765 7.769 1.00 89.38 87 ASN A N 1
ATOM 660 C CA . ASN A 1 87 ? -7.023 4.763 8.412 1.00 89.38 87 ASN A CA 1
ATOM 661 C C . ASN A 1 87 ? -8.349 4.161 8.899 1.00 89.38 87 ASN A C 1
ATOM 663 O O . ASN A 1 87 ? -8.777 4.460 10.011 1.00 89.38 87 ASN A O 1
ATOM 667 N N . PHE A 1 88 ? -8.969 3.282 8.107 1.00 86.50 88 PHE A N 1
ATOM 668 C CA . PHE A 1 88 ? -10.162 2.549 8.532 1.00 86.50 88 PHE A CA 1
ATOM 669 C C . PHE A 1 88 ? -9.893 1.700 9.783 1.00 86.50 88 PHE A C 1
ATOM 671 O O . PHE A 1 88 ? -10.657 1.773 10.742 1.00 86.50 88 PHE A O 1
ATOM 678 N N . LEU A 1 89 ? -8.792 0.941 9.810 1.00 88.06 89 LEU A N 1
ATOM 679 C CA . LEU A 1 89 ? -8.410 0.116 10.960 1.00 88.06 89 LEU A CA 1
ATOM 680 C C . LEU A 1 89 ? -8.144 0.959 12.209 1.00 88.06 89 LEU A C 1
ATOM 682 O O . LEU A 1 89 ? -8.557 0.574 13.299 1.00 88.06 89 LEU A O 1
ATOM 686 N N . ARG A 1 90 ? -7.511 2.127 12.058 1.00 91.38 90 ARG A N 1
ATOM 687 C CA . ARG A 1 90 ? -7.283 3.069 13.162 1.00 91.38 90 ARG A CA 1
ATOM 688 C C . ARG A 1 90 ? -8.597 3.559 13.770 1.00 91.38 90 ARG A C 1
ATOM 690 O O . ARG A 1 90 ? -8.737 3.535 14.987 1.00 91.38 90 ARG A O 1
ATOM 697 N N . ILE A 1 91 ? -9.558 3.951 12.932 1.00 91.50 91 ILE A N 1
ATOM 698 C CA . ILE A 1 91 ? -10.888 4.389 13.382 1.00 91.50 91 ILE A CA 1
ATOM 699 C C . ILE A 1 91 ? -11.638 3.232 14.050 1.00 91.50 91 ILE A C 1
ATOM 701 O O . ILE A 1 91 ? -12.229 3.402 15.112 1.00 91.50 91 ILE A O 1
ATOM 705 N N . ALA A 1 92 ? -11.600 2.036 13.456 1.00 90.19 92 ALA A N 1
ATOM 706 C CA . ALA A 1 92 ? -12.229 0.857 14.040 1.00 90.19 92 ALA A CA 1
ATOM 707 C C . ALA A 1 92 ? -11.638 0.527 15.421 1.00 90.19 92 ALA A C 1
ATOM 709 O O . ALA A 1 92 ? -12.387 0.264 16.358 1.00 90.19 92 ALA A O 1
ATOM 710 N N . HIS A 1 93 ? -10.314 0.602 15.564 1.00 91.50 93 HIS A N 1
ATOM 711 C CA . HIS A 1 93 ? -9.625 0.401 16.836 1.00 91.50 93 HIS A CA 1
ATOM 712 C C . HIS A 1 93 ? -10.021 1.453 17.882 1.00 91.50 93 HIS A C 1
ATOM 714 O O . HIS A 1 93 ? -10.294 1.103 19.026 1.00 91.50 93 HIS A O 1
ATOM 720 N N . GLU A 1 94 ? -10.100 2.730 17.501 1.00 93.44 94 GLU A N 1
ATOM 721 C CA . GLU A 1 94 ? -10.547 3.812 18.388 1.00 93.44 94 GLU A CA 1
ATOM 722 C C . GLU A 1 94 ? -11.987 3.596 18.880 1.00 93.44 94 GLU A C 1
ATOM 724 O O . GLU A 1 94 ? -12.257 3.702 20.076 1.00 93.44 94 GLU A O 1
ATOM 729 N N . ASN A 1 95 ? -12.893 3.194 17.985 1.00 92.19 95 ASN A N 1
ATOM 730 C CA . ASN A 1 95 ? -14.279 2.883 18.341 1.00 92.19 95 ASN A CA 1
ATOM 731 C C . ASN A 1 95 ? -14.385 1.686 19.300 1.00 92.19 95 ASN A C 1
ATOM 733 O O . ASN A 1 95 ? -15.195 1.712 20.229 1.00 92.19 95 ASN A O 1
ATOM 737 N N . VAL A 1 96 ? -13.575 0.640 19.094 1.00 93.75 96 VAL A N 1
ATOM 738 C CA .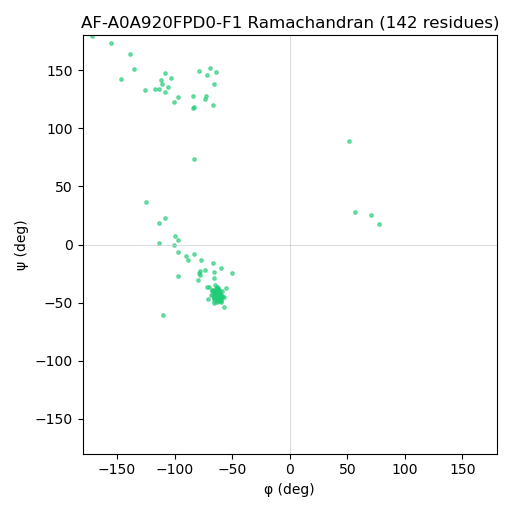 VAL A 1 96 ? -13.532 -0.531 19.987 1.00 93.75 96 VAL A CA 1
ATOM 739 C C . VAL A 1 96 ? -12.997 -0.139 21.360 1.00 93.75 96 VAL A C 1
ATOM 741 O O . VAL A 1 96 ? -13.632 -0.466 22.356 1.00 93.75 96 VAL A O 1
ATOM 744 N N . LEU A 1 97 ? -11.901 0.621 21.422 1.00 95.31 97 LEU A N 1
ATOM 745 C CA . LEU A 1 97 ? -11.321 1.088 22.683 1.00 95.31 97 LEU A CA 1
ATOM 746 C C . LEU A 1 97 ? -12.295 1.988 23.459 1.00 95.31 97 LEU A C 1
ATOM 748 O O . LEU A 1 97 ? -12.428 1.864 24.674 1.00 95.31 97 LEU A O 1
ATOM 752 N N . SER A 1 98 ? -13.008 2.879 22.763 1.00 95.62 98 SER A N 1
ATOM 753 C CA . SER A 1 98 ? -14.043 3.717 23.376 1.00 95.62 98 SER A CA 1
ATOM 754 C C . SER A 1 98 ? -15.191 2.872 23.930 1.00 95.62 98 SER A C 1
ATOM 756 O O . SER A 1 98 ? -15.618 3.091 25.063 1.00 95.62 98 SER A O 1
ATOM 758 N N . SER A 1 99 ? -15.645 1.871 23.172 1.00 94.44 99 SER A N 1
ATOM 759 C CA . SER A 1 99 ? -16.695 0.948 23.617 1.00 94.44 99 SER A CA 1
ATOM 760 C C . SER A 1 99 ? -16.246 0.129 24.831 1.00 94.44 99 SER A C 1
ATOM 762 O O . SER A 1 99 ? -17.002 -0.020 25.786 1.00 94.44 99 SER A O 1
ATOM 764 N N . GLU A 1 100 ? -15.002 -0.353 24.827 1.00 95.12 100 GLU A N 1
ATOM 765 C CA . GLU A 1 100 ? -14.396 -1.061 25.956 1.00 95.12 100 GLU A CA 1
ATOM 766 C C . GLU A 1 100 ? -14.303 -0.167 27.200 1.00 95.12 100 GLU A C 1
ATOM 768 O O . GLU A 1 100 ? -14.669 -0.605 28.289 1.00 95.12 100 GLU A O 1
ATOM 773 N N . SER A 1 101 ? -13.889 1.097 27.050 1.00 96.56 101 SER A N 1
ATOM 774 C CA . SER A 1 101 ? -13.848 2.061 28.159 1.00 96.56 101 SER A CA 1
ATOM 775 C C . SER A 1 101 ? -15.230 2.271 28.769 1.00 96.56 101 SER A C 1
ATOM 777 O O . SER A 1 101 ? -15.359 2.235 29.986 1.00 96.56 101 SER A O 1
ATOM 779 N N . VAL A 1 102 ? -16.271 2.434 27.943 1.00 95.50 102 VAL A N 1
ATOM 780 C CA . VAL A 1 102 ? -17.653 2.607 28.424 1.00 95.50 102 VAL A CA 1
ATOM 781 C C . VAL A 1 102 ? -18.125 1.382 29.205 1.00 95.50 102 VAL A C 1
ATOM 783 O O . VAL A 1 102 ? -18.734 1.538 30.261 1.00 95.50 102 VAL A O 1
ATOM 786 N N . ILE A 1 103 ? -17.829 0.173 28.716 1.00 92.38 103 ILE A N 1
ATOM 787 C CA . ILE A 1 103 ? -18.171 -1.071 29.420 1.00 92.38 103 ILE A CA 1
ATOM 788 C C . ILE A 1 103 ? -17.433 -1.133 30.761 1.00 92.38 103 ILE A C 1
ATOM 790 O O . ILE A 1 103 ? -18.063 -1.312 31.800 1.00 92.38 103 ILE A O 1
ATOM 794 N N . ARG A 1 104 ? -16.116 -0.899 30.763 1.00 95.31 104 ARG A N 1
ATOM 795 C CA . ARG A 1 104 ? -15.302 -0.948 31.983 1.00 95.31 104 ARG A CA 1
ATOM 796 C C . ARG A 1 104 ? -15.745 0.086 33.017 1.00 95.31 104 ARG A C 1
ATOM 798 O O . ARG A 1 104 ? -15.780 -0.214 34.208 1.00 95.31 104 ARG A O 1
ATOM 805 N N . ASP A 1 105 ? -16.080 1.293 32.577 1.00 95.00 105 ASP A N 1
ATOM 806 C CA . ASP A 1 105 ? -16.538 2.364 33.458 1.00 95.00 105 ASP A CA 1
ATOM 807 C C . ASP A 1 105 ? -17.939 2.068 34.019 1.00 95.00 105 ASP A C 1
ATOM 809 O O . ASP A 1 105 ? -18.190 2.342 35.193 1.00 95.00 105 ASP A O 1
ATOM 813 N N . ALA A 1 106 ? -18.8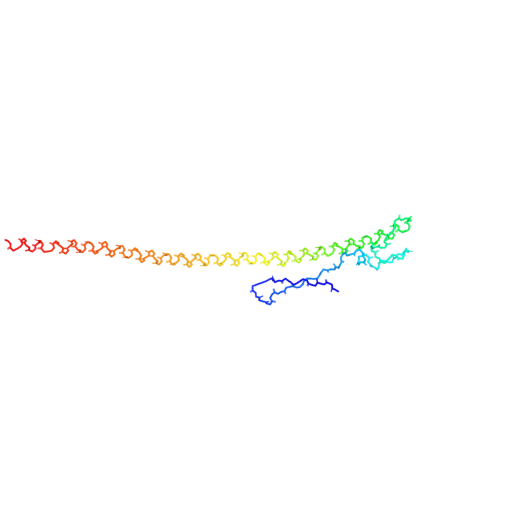35 1.452 33.238 1.00 92.62 106 ALA A N 1
ATOM 814 C CA . ALA A 1 106 ? -20.146 1.002 33.715 1.00 92.62 106 ALA A CA 1
ATOM 815 C C . ALA A 1 106 ? -20.033 -0.127 34.756 1.00 92.62 106 ALA A C 1
ATOM 817 O O . ALA A 1 106 ? -20.725 -0.101 35.782 1.00 92.62 106 ALA A O 1
ATOM 818 N N . ASP A 1 107 ? -19.124 -1.078 34.534 1.00 93.38 107 ASP A N 1
ATOM 819 C CA . ASP A 1 107 ? -18.836 -2.154 35.485 1.00 93.38 107 ASP A CA 1
ATOM 820 C C . ASP A 1 107 ? -18.238 -1.587 36.782 1.00 93.38 107 ASP A C 1
ATOM 822 O O . ASP A 1 107 ? -18.707 -1.904 37.878 1.00 93.38 107 ASP A O 1
ATOM 826 N N . MET A 1 108 ? -17.277 -0.659 36.683 1.00 93.00 108 MET A N 1
ATOM 827 C CA . MET A 1 108 ? -16.724 0.029 37.856 1.00 93.00 108 MET A CA 1
ATOM 828 C C . MET A 1 108 ? -17.774 0.854 38.603 1.00 93.00 108 MET A C 1
ATOM 830 O O . MET A 1 108 ? -17.796 0.836 39.832 1.00 93.00 108 MET A O 1
ATOM 834 N N . ALA A 1 109 ? -18.657 1.565 37.899 1.00 93.69 109 ALA A N 1
ATOM 835 C CA . ALA A 1 109 ? -19.741 2.317 38.527 1.00 93.69 109 ALA A CA 1
ATOM 836 C C . ALA A 1 109 ? -20.699 1.392 39.296 1.00 93.69 109 ALA A C 1
ATOM 838 O O . ALA A 1 109 ? -21.135 1.729 40.399 1.00 93.69 109 ALA A O 1
ATOM 839 N N . THR A 1 110 ? -20.983 0.209 38.746 1.00 94.69 110 THR A N 1
ATOM 840 C CA . THR A 1 110 ? -21.819 -0.810 39.396 1.00 94.69 110 THR A CA 1
ATOM 841 C C . THR A 1 110 ? -21.152 -1.356 40.660 1.00 94.69 110 THR A C 1
ATOM 843 O O . THR A 1 110 ? -21.788 -1.404 41.716 1.00 94.69 110 THR A O 1
ATOM 846 N N . GLU A 1 111 ? -19.863 -1.695 40.594 1.00 92.94 111 GLU A N 1
ATOM 847 C CA . GLU A 1 111 ? -19.099 -2.150 41.761 1.00 92.94 111 GLU A CA 1
ATOM 848 C C . GLU A 1 111 ? -18.973 -1.068 42.838 1.00 92.94 111 GLU A C 1
ATOM 850 O O . GLU A 1 111 ? -19.181 -1.342 44.020 1.00 92.94 111 GLU A O 1
ATOM 855 N N . MET A 1 112 ? -18.735 0.187 42.451 1.00 92.19 112 MET A N 1
ATOM 856 C CA . MET A 1 112 ? -18.695 1.312 43.389 1.00 92.19 112 MET A CA 1
ATOM 857 C C . MET A 1 112 ? -20.048 1.532 44.069 1.00 92.19 112 MET A C 1
ATOM 859 O O . MET A 1 112 ? -20.096 1.727 45.282 1.00 92.19 112 MET A O 1
ATOM 863 N N . ALA A 1 113 ? -21.160 1.432 43.335 1.00 95.19 113 ALA A N 1
ATOM 864 C CA . ALA A 1 113 ? -22.496 1.525 43.921 1.00 95.19 113 ALA A CA 1
ATOM 865 C C . ALA A 1 113 ? -22.764 0.392 44.927 1.00 95.19 113 ALA A C 1
ATOM 867 O O . ALA A 1 113 ? -23.342 0.629 45.992 1.00 95.19 113 ALA A O 1
ATOM 868 N N . ASN A 1 114 ? -22.323 -0.833 44.622 1.00 95.38 114 ASN A N 1
ATOM 869 C CA . ASN A 1 114 ? -22.420 -1.969 45.538 1.00 95.38 114 ASN A CA 1
ATOM 870 C C . ASN A 1 114 ? -21.543 -1.773 46.780 1.00 95.38 114 ASN A C 1
ATOM 872 O O . ASN A 1 114 ? -22.020 -1.971 47.898 1.00 95.38 114 ASN A O 1
ATOM 876 N N . PHE A 1 115 ? -20.301 -1.322 46.604 1.00 95.56 115 PHE A N 1
ATOM 877 C CA . PHE A 1 115 ? -19.383 -1.008 47.694 1.00 95.56 115 PHE A CA 1
ATOM 878 C C . PHE A 1 115 ? -19.947 0.081 48.616 1.00 95.56 115 PHE A C 1
ATOM 880 O O . PHE A 1 115 ? -20.025 -0.123 49.827 1.00 95.56 115 PHE A O 1
ATOM 887 N N . THR A 1 116 ? -20.429 1.199 48.063 1.00 94.50 116 THR A N 1
ATOM 888 C CA . THR A 1 116 ? -21.063 2.272 48.843 1.00 94.50 116 THR A CA 1
ATOM 889 C C . THR A 1 116 ? -22.312 1.779 49.570 1.00 94.50 116 THR A C 1
ATOM 891 O O . THR A 1 116 ? -22.492 2.097 50.744 1.00 94.50 116 THR A O 1
ATOM 894 N N . ARG A 1 117 ? -23.158 0.960 48.927 1.00 94.50 117 ARG A N 1
ATOM 895 C CA . ARG A 1 117 ? -24.326 0.356 49.588 1.00 94.50 117 ARG A CA 1
ATOM 896 C C . ARG A 1 117 ? -23.903 -0.504 50.780 1.00 94.50 117 ARG A C 1
ATOM 898 O O . ARG A 1 117 ? -24.496 -0.384 51.848 1.00 94.50 117 ARG A O 1
ATOM 905 N N . ASN A 1 118 ? -22.879 -1.336 50.611 1.00 95.44 118 ASN A N 1
ATOM 906 C CA . ASN A 1 118 ? -22.364 -2.193 51.678 1.00 95.44 118 ASN A CA 1
ATOM 907 C C . ASN A 1 118 ? -21.764 -1.376 52.828 1.00 95.44 118 ASN A C 1
ATOM 909 O O . ASN A 1 118 ? -22.015 -1.699 53.986 1.00 95.44 118 ASN A O 1
ATOM 913 N N . GLN A 1 119 ? -21.049 -0.289 52.524 1.00 93.38 119 GLN A N 1
ATOM 914 C CA . GLN A 1 119 ? -20.525 0.625 53.540 1.00 93.38 119 GLN A CA 1
ATOM 915 C C . GLN A 1 119 ? -21.660 1.272 54.345 1.00 93.38 119 GLN A C 1
ATOM 917 O O . GLN A 1 119 ? -21.646 1.226 55.572 1.00 93.38 119 GLN A O 1
ATOM 922 N N . ILE A 1 120 ? -22.696 1.784 53.668 1.00 91.31 120 ILE A N 1
ATOM 923 C CA . ILE A 1 120 ? -23.876 2.364 54.329 1.00 91.31 120 ILE A CA 1
ATOM 924 C C . ILE A 1 120 ? -24.585 1.321 55.204 1.00 91.31 120 ILE A C 1
ATOM 926 O O . ILE A 1 120 ? -25.005 1.641 56.316 1.00 91.31 120 ILE A O 1
ATOM 930 N N . LEU A 1 121 ? -24.720 0.075 54.736 1.00 93.00 121 LEU A N 1
ATOM 931 C CA . LEU A 1 121 ? -25.307 -1.016 55.521 1.00 93.00 121 LEU A CA 1
ATOM 932 C C . LEU A 1 121 ? -24.475 -1.346 56.764 1.00 93.00 121 LEU A C 1
ATOM 934 O O . LEU A 1 121 ? -25.048 -1.582 57.829 1.00 93.00 121 LEU A O 1
ATOM 938 N N . MET A 1 122 ? -23.146 -1.350 56.651 1.00 93.38 122 MET A N 1
ATOM 939 C CA . MET A 1 122 ? -22.243 -1.607 57.772 1.00 93.38 122 MET A CA 1
ATOM 940 C C . MET A 1 122 ? -22.334 -0.492 58.821 1.00 93.38 122 MET A C 1
ATOM 942 O O . MET A 1 122 ? -22.565 -0.782 59.995 1.00 93.38 122 MET A O 1
ATOM 946 N N . ASP A 1 123 ? -22.270 0.771 58.395 1.00 90.56 123 ASP A N 1
ATOM 947 C CA . ASP A 1 123 ? -22.397 1.936 59.279 1.00 90.56 123 ASP A CA 1
ATOM 948 C C . ASP A 1 123 ? -23.786 1.988 59.944 1.00 90.56 123 ASP A C 1
ATOM 950 O O . ASP A 1 123 ? -23.903 2.223 61.150 1.00 90.56 123 ASP A O 1
ATOM 954 N N . SER A 1 124 ? -24.847 1.675 59.188 1.00 89.88 124 SER A N 1
ATOM 955 C CA . SER A 1 124 ? -26.215 1.573 59.716 1.00 89.88 124 SER A CA 1
ATOM 956 C C . SER A 1 124 ? -26.347 0.440 60.730 1.00 89.88 124 SER A C 1
ATOM 958 O O . SER A 1 124 ? -26.979 0.623 61.764 1.00 89.88 124 SER A O 1
ATOM 960 N N . SER A 1 125 ? -25.729 -0.718 60.484 1.00 87.81 125 SER A N 1
ATOM 961 C CA . SER A 1 125 ? -25.748 -1.853 61.418 1.00 87.81 125 SER A CA 1
ATOM 962 C C . SER A 1 125 ? -25.053 -1.505 62.735 1.00 87.81 125 SER A C 1
ATOM 964 O O . SER A 1 125 ? -25.565 -1.835 63.803 1.00 87.81 125 SER A O 1
ATOM 966 N N . VAL A 1 126 ? -23.930 -0.780 62.682 1.00 87.38 126 VAL A N 1
ATOM 967 C CA . VAL A 1 126 ? -23.231 -0.278 63.877 1.00 87.38 126 VAL A CA 1
ATOM 968 C C . VAL A 1 126 ? -24.095 0.733 64.637 1.00 87.38 126 VAL A C 1
ATOM 970 O O . VAL A 1 126 ? -24.242 0.616 65.854 1.00 87.38 126 VAL A O 1
ATOM 973 N N . ALA A 1 127 ? -24.726 1.685 63.942 1.00 83.56 127 ALA A N 1
ATOM 974 C CA . ALA A 1 127 ? -25.629 2.655 64.563 1.00 83.56 127 ALA A CA 1
ATOM 975 C C . ALA A 1 127 ? -26.880 1.988 65.168 1.00 83.56 127 ALA A C 1
ATOM 977 O O . ALA A 1 127 ? -27.287 2.327 66.280 1.00 83.56 127 ALA A O 1
ATOM 978 N N . MET A 1 128 ? -27.464 0.998 64.484 1.00 81.56 128 MET A N 1
ATOM 979 C CA . MET A 1 128 ? -28.598 0.221 64.993 1.00 81.56 128 MET A CA 1
ATOM 980 C C . MET A 1 128 ? -28.212 -0.630 66.205 1.00 81.56 128 MET A C 1
ATOM 982 O O . MET A 1 128 ? -28.985 -0.687 67.156 1.00 81.56 128 MET A O 1
ATOM 986 N N . LEU A 1 129 ? -27.022 -1.239 66.226 1.00 80.06 129 LEU A N 1
ATOM 987 C CA . LEU A 1 129 ? -26.502 -1.930 67.412 1.00 80.06 129 LEU A CA 1
ATOM 988 C C . LEU A 1 129 ? -26.298 -0.964 68.584 1.00 80.06 129 LEU A C 1
ATOM 990 O O . LEU A 1 129 ? -26.634 -1.299 69.720 1.00 80.06 129 LEU A O 1
ATOM 994 N N . ALA A 1 130 ? -25.784 0.241 68.334 1.00 77.00 130 ALA A N 1
ATOM 995 C CA . ALA A 1 130 ? -25.643 1.261 69.368 1.00 77.00 130 ALA A CA 1
ATOM 996 C C . ALA A 1 130 ? -27.013 1.689 69.931 1.00 77.00 130 ALA A C 1
ATOM 998 O O . ALA A 1 130 ? -27.185 1.734 71.149 1.00 77.00 130 ALA A O 1
ATOM 999 N N . GLN A 1 131 ? -28.009 1.907 69.066 1.00 78.12 131 GLN A N 1
ATOM 1000 C CA . GLN A 1 131 ? -29.378 2.248 69.467 1.00 78.12 131 GLN A CA 1
ATOM 1001 C C . GLN A 1 131 ? -30.068 1.098 70.224 1.00 78.12 131 GLN A C 1
ATOM 1003 O O . GLN A 1 131 ? -30.715 1.322 71.248 1.00 78.12 131 GLN A O 1
ATOM 1008 N N . ALA A 1 132 ? -29.900 -0.145 69.763 1.00 76.75 132 ALA A N 1
ATOM 1009 C CA . ALA A 1 132 ? -30.453 -1.336 70.403 1.00 76.75 132 ALA A CA 1
ATOM 1010 C C . ALA A 1 132 ? -29.834 -1.605 71.782 1.00 76.75 132 ALA A C 1
ATOM 1012 O O . ALA A 1 132 ? -30.523 -2.128 72.647 1.00 76.75 132 ALA A O 1
ATOM 1013 N N . ASN A 1 133 ? -28.579 -1.213 72.020 1.00 71.44 133 ASN A N 1
ATOM 1014 C CA . ASN A 1 133 ? -27.949 -1.304 73.342 1.00 71.44 133 ASN A CA 1
ATOM 1015 C C . ASN A 1 133 ? -28.395 -0.191 74.311 1.00 71.44 133 ASN A C 1
ATOM 1017 O O . ASN A 1 133 ? -28.329 -0.378 75.525 1.00 71.44 133 ASN A O 1
ATOM 1021 N N . GLN A 1 134 ? -28.885 0.950 73.813 1.00 74.94 134 GLN A N 1
ATOM 1022 C CA . GLN A 1 134 ? -29.414 2.024 74.664 1.00 74.94 134 GLN A CA 1
ATOM 1023 C C . GLN A 1 134 ? -30.846 1.759 75.157 1.00 74.94 134 GLN A C 1
ATOM 1025 O O . GLN A 1 134 ? -31.193 2.161 76.269 1.00 74.94 134 GLN A O 1
ATOM 1030 N N . ALA A 1 135 ? -31.673 1.049 74.384 1.00 69.81 135 ALA A N 1
ATOM 1031 C CA . ALA A 1 135 ? -33.055 0.750 74.776 1.00 69.81 135 ALA A CA 1
ATOM 1032 C C . ALA A 1 135 ? -33.182 -0.097 76.077 1.00 69.81 135 ALA A C 1
ATOM 1034 O O . ALA A 1 135 ? -33.999 0.259 76.929 1.00 69.81 135 ALA A O 1
ATOM 1035 N N . PRO A 1 136 ? -32.365 -1.148 76.313 1.00 65.19 136 PRO A N 1
ATOM 1036 C CA . PRO A 1 136 ? -32.339 -1.890 77.576 1.00 65.19 136 PRO A CA 1
ATOM 1037 C C . PRO A 1 136 ? -31.909 -1.041 78.778 1.00 65.19 136 PRO A C 1
ATOM 1039 O O . PRO A 1 136 ? -32.462 -1.197 79.863 1.00 65.19 136 PRO A O 1
ATOM 1042 N N . MET A 1 137 ? -30.951 -0.123 78.593 1.00 64.38 137 MET A N 1
ATOM 1043 C CA . MET A 1 137 ? -30.450 0.760 79.659 1.00 64.38 137 MET A CA 1
ATOM 1044 C C . MET A 1 137 ? -31.535 1.729 80.144 1.00 64.38 137 MET A C 1
ATOM 1046 O O . MET A 1 137 ? -31.686 1.930 81.347 1.00 64.38 137 MET A O 1
ATOM 1050 N N . ALA A 1 138 ? -32.340 2.269 79.225 1.00 64.50 138 ALA A N 1
ATOM 1051 C CA . ALA A 1 138 ? -33.483 3.115 79.567 1.00 64.50 138 ALA A CA 1
ATOM 1052 C C . ALA A 1 138 ? -34.576 2.345 80.336 1.00 64.50 138 ALA A C 1
ATOM 1054 O O . ALA A 1 138 ? -35.195 2.890 81.246 1.00 64.50 138 ALA A O 1
ATOM 1055 N N . MET A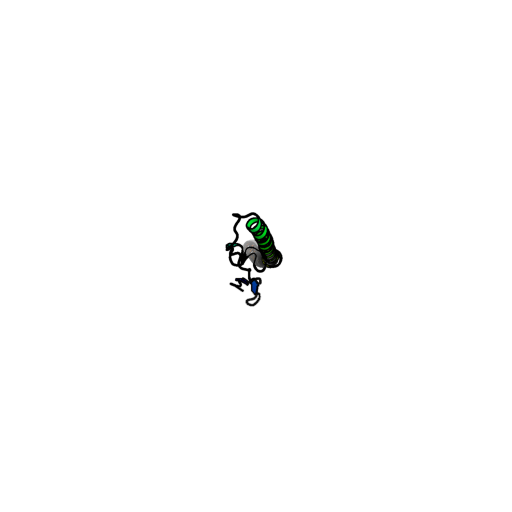 1 139 ? -34.784 1.061 80.020 1.00 58.94 139 MET A N 1
ATOM 1056 C CA . MET A 1 139 ? -35.729 0.205 80.752 1.00 58.94 139 MET A CA 1
ATOM 1057 C C . MET A 1 139 ? -35.232 -0.175 82.154 1.00 58.94 139 MET A C 1
ATOM 1059 O O . MET A 1 139 ? -36.020 -0.206 83.094 1.00 58.94 139 MET A O 1
ATOM 1063 N N . LEU A 1 140 ? -33.927 -0.395 82.330 1.00 59.00 140 LEU A N 1
ATOM 1064 C CA . LEU A 1 140 ? -33.308 -0.641 83.642 1.00 59.00 140 LEU A CA 1
ATOM 1065 C C . LEU A 1 140 ? -33.372 0.571 84.585 1.00 59.00 140 LEU A C 1
ATOM 1067 O O . LEU A 1 140 ? -33.330 0.405 85.803 1.00 59.00 140 LEU A O 1
ATOM 1071 N N . GLN A 1 141 ? -33.490 1.778 84.033 1.00 59.31 141 GLN A N 1
ATOM 1072 C CA . GLN A 1 141 ? -33.715 3.009 84.792 1.00 59.31 141 GLN A CA 1
ATOM 1073 C C . GLN A 1 141 ? -35.180 3.187 85.227 1.00 59.31 141 GLN A C 1
ATOM 1075 O O . GLN A 1 141 ? -35.434 3.874 86.207 1.00 59.31 141 GLN A O 1
ATOM 1080 N N . LEU A 1 142 ? -36.131 2.568 84.517 1.00 58.31 142 LEU A N 1
ATOM 1081 C CA . LEU A 1 142 ? -37.568 2.580 84.839 1.00 58.31 142 LEU A CA 1
ATOM 1082 C C . LEU A 1 142 ? -37.992 1.448 85.792 1.00 58.31 142 LEU A C 1
ATOM 1084 O O . LEU A 1 142 ? -39.109 1.470 86.302 1.00 58.31 142 LEU A O 1
ATOM 1088 N N . LEU A 1 143 ? -37.130 0.448 86.001 1.00 52.06 143 LEU A N 1
ATOM 1089 C CA . LEU A 1 143 ? -37.342 -0.671 86.929 1.00 52.06 143 LEU A CA 1
ATOM 1090 C C . LEU A 1 143 ? -36.665 -0.467 88.301 1.00 52.06 143 LEU A C 1
ATOM 1092 O O . LEU A 1 143 ? -36.705 -1.380 89.127 1.00 52.06 143 LEU A O 1
ATOM 1096 N N . GLN A 1 144 ? -36.045 0.695 88.534 1.00 51.09 144 GLN A N 1
ATOM 1097 C CA . GLN A 1 144 ? -35.476 1.122 89.821 1.00 51.09 144 GLN A CA 1
ATOM 1098 C C . GLN A 1 144 ? -36.352 2.164 90.513 1.00 51.09 144 GLN A C 1
ATOM 1100 O O . GLN A 1 144 ? -37.068 2.904 89.802 1.00 51.09 144 GLN A O 1
#

pLDDT: mean 85.42, std 11.31, range [45.81, 96.56]